Protein AF-A0A7S2H8B3-F1 (afdb_monomer_lite)

Foldseek 3Di:
DPLLVPQPHPPVNVVVLVVVQVVLVLVQWHKDWDKDQPLPPDCVVCPPPPDPSHDDRIDTDIDTDNDDPDPPDDDPPRNPDPVVVPVPVDPDDDPDDPDDPSPDDDDDDDDDDDDDDD

Secondary structure (DSSP, 8-state):
--GGG-TT-HHHHHHHHHHHHHHHHTTTEEEEEEEEE-TTS-GGGGTT-SS-S--SSEEEEEEEEEPPPSTT----------GGGGTTSSPPPTT---SS------------------

Radius of gyration: 22.99 Å; chains: 1; bounding box: 43×40×82 Å

Structure (mmCIF, N/CA/C/O backbone):
data_AF-A0A7S2H8B3-F1
#
_entry.id   AF-A0A7S2H8B3-F1
#
loop_
_atom_site.group_PDB
_atom_site.id
_atom_site.type_symbol
_atom_site.label_atom_id
_atom_site.label_alt_id
_atom_site.label_comp_id
_atom_site.label_asym_id
_atom_site.label_entity_id
_atom_site.label_seq_id
_atom_site.pdbx_PDB_ins_code
_atom_site.Cartn_x
_atom_site.Cartn_y
_atom_site.Cartn_z
_atom_site.occupancy
_atom_site.B_iso_or_equiv
_atom_site.auth_seq_id
_atom_site.auth_comp_id
_atom_site.auth_asym_id
_atom_site.auth_atom_id
_atom_site.pdbx_PDB_model_num
ATOM 1 N N . PHE A 1 1 ? -4.011 7.281 1.977 1.00 58.03 1 PHE A N 1
ATOM 2 C CA . PHE A 1 1 ? -3.223 6.139 1.468 1.00 58.03 1 PHE A CA 1
ATOM 3 C C . PHE A 1 1 ? -1.974 6.668 0.770 1.00 58.03 1 PHE A C 1
ATOM 5 O O . PHE A 1 1 ? -2.116 7.482 -0.134 1.00 58.03 1 PHE A O 1
ATOM 12 N N . PHE A 1 2 ? -0.771 6.298 1.228 1.00 63.47 2 PHE A N 1
ATOM 13 C CA . PHE A 1 2 ? 0.486 6.967 0.843 1.00 63.47 2 PHE A CA 1
ATOM 14 C C . PHE A 1 2 ? 1.600 5.980 0.449 1.00 63.47 2 PHE A C 1
ATOM 16 O O . PHE A 1 2 ? 2.748 6.111 0.860 1.00 63.47 2 PHE A O 1
ATOM 23 N N . ASN A 1 3 ? 1.277 4.986 -0.382 1.00 67.50 3 ASN A N 1
ATOM 24 C CA . ASN A 1 3 ? 2.261 3.988 -0.829 1.00 67.50 3 ASN A CA 1
ATOM 25 C C . ASN A 1 3 ? 3.295 4.540 -1.836 1.00 67.50 3 ASN A C 1
ATOM 27 O O . ASN A 1 3 ? 4.318 3.908 -2.076 1.00 67.50 3 ASN A O 1
ATOM 31 N N . GLY A 1 4 ? 3.077 5.736 -2.396 1.00 67.75 4 GLY A N 1
ATOM 32 C CA . GLY A 1 4 ? 3.977 6.359 -3.380 1.00 67.75 4 GLY A CA 1
ATOM 33 C C . GLY A 1 4 ? 5.313 6.880 -2.827 1.00 67.75 4 GLY A C 1
ATOM 34 O O . GLY A 1 4 ? 6.181 7.245 -3.611 1.00 67.75 4 GLY A O 1
ATOM 35 N N . PHE A 1 5 ? 5.503 6.912 -1.503 1.00 73.25 5 PHE A N 1
ATOM 36 C CA . PHE A 1 5 ? 6.756 7.355 -0.865 1.00 73.25 5 PHE A CA 1
ATOM 37 C C . PHE A 1 5 ? 7.729 6.214 -0.542 1.00 73.25 5 PHE A C 1
ATOM 39 O O . PHE A 1 5 ? 8.794 6.448 0.029 1.00 73.25 5 PHE A O 1
ATOM 46 N N . ALA A 1 6 ? 7.385 4.981 -0.923 1.00 80.19 6 ALA A N 1
ATOM 47 C CA . ALA A 1 6 ? 8.228 3.803 -0.759 1.00 80.19 6 ALA A CA 1
ATOM 48 C C . ALA A 1 6 ? 8.698 3.190 -2.100 1.00 80.19 6 ALA A C 1
ATOM 50 O O . ALA A 1 6 ? 8.709 1.964 -2.220 1.00 80.19 6 ALA A O 1
ATOM 51 N N . PRO A 1 7 ? 9.145 3.981 -3.104 1.00 79.81 7 PRO A N 1
ATOM 52 C CA . PRO A 1 7 ? 9.514 3.450 -4.423 1.00 79.81 7 PRO A CA 1
ATOM 53 C C . PRO A 1 7 ? 10.692 2.464 -4.377 1.00 79.81 7 PRO A C 1
ATOM 55 O O . PRO A 1 7 ? 10.891 1.697 -5.316 1.00 79.81 7 PRO A O 1
ATOM 58 N N . HIS A 1 8 ? 11.484 2.500 -3.299 1.00 85.00 8 HIS A N 1
ATOM 59 C CA . HIS A 1 8 ? 12.737 1.755 -3.147 1.00 85.00 8 HIS A CA 1
ATOM 60 C C . HIS A 1 8 ? 12.769 0.850 -1.906 1.00 85.00 8 HIS A C 1
ATOM 62 O O . HIS A 1 8 ? 13.813 0.287 -1.592 1.00 85.00 8 HIS A O 1
ATOM 68 N N . SER A 1 9 ? 11.664 0.719 -1.164 1.00 88.75 9 SER A N 1
ATOM 69 C CA . SER A 1 9 ? 11.635 -0.082 0.067 1.00 88.75 9 SER A CA 1
ATOM 70 C C . SER A 1 9 ? 10.320 -0.835 0.219 1.00 88.75 9 SER A C 1
ATOM 72 O O . SER A 1 9 ? 9.305 -0.264 0.616 1.00 88.75 9 SER A O 1
ATOM 74 N N . VAL A 1 10 ? 10.360 -2.150 -0.021 1.00 86.69 10 VAL A N 1
ATOM 75 C CA . VAL A 1 10 ? 9.223 -3.051 0.242 1.00 86.69 10 VAL A CA 1
ATOM 76 C C . VAL A 1 10 ? 8.826 -3.019 1.718 1.00 86.69 10 VAL A C 1
ATOM 78 O O . VAL A 1 10 ? 7.644 -3.098 2.036 1.00 86.69 10 VAL A O 1
ATOM 81 N N . PHE A 1 11 ? 9.790 -2.842 2.627 1.00 89.12 11 PHE A N 1
ATOM 82 C CA . PHE A 1 11 ? 9.513 -2.722 4.057 1.00 89.12 11 PHE A CA 1
ATOM 83 C C . PHE A 1 11 ? 8.627 -1.507 4.364 1.00 89.12 11 PHE A C 1
ATOM 85 O O . PHE A 1 11 ? 7.590 -1.654 5.007 1.00 89.12 11 PHE A O 1
ATOM 92 N N . HIS A 1 12 ? 8.984 -0.320 3.860 1.00 88.31 12 HIS A N 1
ATOM 93 C CA . HIS A 1 12 ? 8.162 0.879 4.060 1.00 88.31 12 HIS A CA 1
ATOM 94 C C . HIS A 1 12 ? 6.783 0.728 3.408 1.00 88.31 12 HIS A C 1
ATOM 96 O O . HIS A 1 12 ? 5.782 1.123 3.999 1.00 88.31 12 HIS A O 1
ATOM 102 N N . HIS A 1 13 ? 6.712 0.092 2.236 1.00 88.81 13 HIS A N 1
ATOM 103 C CA . HIS A 1 13 ? 5.438 -0.215 1.587 1.00 88.81 13 HIS A CA 1
ATOM 104 C C . HIS A 1 13 ? 4.551 -1.127 2.440 1.00 88.81 13 HIS A C 1
ATOM 106 O O . HIS A 1 13 ? 3.365 -0.852 2.593 1.00 88.81 13 HIS A O 1
ATOM 112 N N . ALA A 1 14 ? 5.114 -2.174 3.047 1.00 89.56 14 ALA A N 1
ATOM 113 C CA . ALA A 1 14 ? 4.382 -3.064 3.946 1.00 89.56 14 ALA A CA 1
ATOM 114 C C . ALA A 1 14 ? 3.868 -2.327 5.194 1.00 89.56 14 ALA A C 1
ATOM 116 O O . ALA A 1 14 ? 2.719 -2.520 5.589 1.00 89.56 14 ALA A O 1
ATOM 117 N N . VAL A 1 15 ? 4.680 -1.432 5.773 1.00 90.00 15 VAL A N 1
ATOM 118 C CA . VAL A 1 15 ? 4.265 -0.568 6.892 1.00 90.00 15 VAL A CA 1
ATOM 119 C C . VAL A 1 15 ? 3.092 0.328 6.487 1.00 90.00 15 VAL A C 1
ATOM 121 O O . VAL A 1 15 ? 2.103 0.397 7.213 1.00 90.00 15 VAL A O 1
ATOM 124 N N . PHE A 1 16 ? 3.154 0.975 5.320 1.00 89.38 16 PHE A N 1
ATOM 125 C CA . PHE A 1 16 ? 2.061 1.821 4.834 1.00 89.38 16 PHE A CA 1
ATOM 126 C C . PHE A 1 16 ? 0.796 1.030 4.497 1.00 89.38 16 PHE A C 1
ATOM 128 O O . PHE A 1 16 ? -0.303 1.503 4.783 1.00 89.38 16 PHE A O 1
ATOM 135 N N . CYS A 1 17 ? 0.934 -0.183 3.956 1.00 89.81 17 CYS A N 1
ATOM 136 C CA . CYS A 1 17 ? -0.193 -1.091 3.765 1.00 89.81 17 CYS A CA 1
ATOM 137 C C . CYS A 1 17 ? -0.854 -1.412 5.107 1.00 89.81 17 CYS A C 1
ATOM 139 O O . CYS A 1 17 ? -2.060 -1.236 5.240 1.00 89.81 17 CYS A O 1
ATOM 141 N N . ARG A 1 18 ? -0.072 -1.808 6.120 1.00 89.69 18 ARG A N 1
ATOM 142 C CA . ARG A 1 18 ? -0.600 -2.120 7.452 1.00 89.69 18 ARG A CA 1
ATOM 143 C C . ARG A 1 18 ? -1.302 -0.917 8.077 1.00 89.69 18 ARG A C 1
ATOM 145 O O . ARG A 1 18 ? -2.414 -1.066 8.564 1.00 89.69 18 ARG A O 1
ATOM 152 N N . LEU A 1 19 ? -0.692 0.266 8.004 1.00 88.81 19 LEU A N 1
ATOM 153 C CA . LEU A 1 19 ? -1.297 1.504 8.495 1.00 88.81 19 LEU A CA 1
ATOM 154 C C . LEU A 1 19 ? -2.634 1.784 7.798 1.00 88.81 19 LEU A C 1
ATOM 156 O O . LEU A 1 19 ? -3.624 2.065 8.456 1.00 88.81 19 LEU A O 1
ATOM 160 N N . ALA A 1 20 ? -2.688 1.640 6.473 1.00 87.44 20 ALA A N 1
ATOM 161 C CA . ALA A 1 20 ? -3.922 1.831 5.723 1.00 87.44 20 ALA A CA 1
ATOM 162 C C . ALA A 1 20 ? -5.019 0.824 6.105 1.00 87.44 20 ALA A C 1
ATOM 164 O O . ALA A 1 20 ? -6.190 1.185 6.064 1.00 87.44 20 ALA A O 1
ATOM 165 N N . GLN A 1 21 ? -4.665 -0.417 6.457 1.00 88.19 21 GLN A N 1
ATOM 166 C CA . GLN A 1 21 ? -5.643 -1.403 6.926 1.00 88.19 21 GLN A CA 1
ATOM 167 C C . GLN A 1 21 ? -6.271 -0.982 8.246 1.00 88.19 21 GLN A C 1
ATOM 169 O O . GLN A 1 21 ? -7.490 -0.929 8.328 1.00 88.19 21 GLN A O 1
ATOM 174 N N . GLU A 1 22 ? -5.445 -0.639 9.233 1.00 87.75 22 GLU A N 1
ATOM 175 C CA . GLU A 1 22 ? -5.918 -0.184 10.545 1.00 87.75 22 GLU A CA 1
ATOM 176 C C . GLU A 1 22 ? -6.740 1.110 10.415 1.00 87.75 22 GLU A C 1
ATOM 178 O O . GLU A 1 22 ? -7.803 1.238 11.014 1.00 87.75 22 GLU A O 1
ATOM 183 N N . ASP A 1 23 ? -6.301 2.042 9.560 1.00 86.19 23 ASP A N 1
ATOM 184 C CA . ASP A 1 23 ? -7.020 3.288 9.285 1.00 86.19 23 ASP A CA 1
ATOM 185 C C . ASP A 1 23 ? -8.420 3.077 8.726 1.00 86.19 23 ASP A C 1
ATOM 187 O O . ASP A 1 23 ? -9.347 3.813 9.061 1.00 86.19 23 ASP A O 1
ATOM 191 N N . LEU A 1 24 ? -8.565 2.106 7.834 1.00 86.00 24 LEU A N 1
ATOM 192 C CA . LEU A 1 24 ? -9.837 1.817 7.197 1.00 86.00 24 LEU A CA 1
ATOM 193 C C . LEU A 1 24 ? -10.726 0.976 8.115 1.00 86.00 24 LEU A C 1
ATOM 195 O O . LEU A 1 24 ? -11.922 1.248 8.185 1.00 86.00 24 LEU A O 1
ATOM 199 N N . ASP A 1 25 ? -10.152 0.046 8.878 1.00 84.31 25 ASP A N 1
ATOM 200 C CA . ASP A 1 25 ? -10.885 -0.763 9.853 1.00 84.31 25 ASP A CA 1
ATOM 201 C C . ASP A 1 25 ? -11.533 0.113 10.938 1.00 84.31 25 ASP A C 1
ATOM 203 O O . ASP A 1 25 ? -12.725 -0.020 11.213 1.00 84.31 25 ASP A O 1
ATOM 207 N N . GLU A 1 26 ? -10.813 1.124 11.445 1.00 80.44 26 GLU A N 1
ATOM 208 C CA . GLU A 1 26 ? -11.363 2.128 12.372 1.00 80.44 26 GLU A CA 1
ATOM 209 C C . GLU A 1 26 ? -12.545 2.922 11.778 1.00 80.44 26 GLU A C 1
ATOM 211 O O . GLU A 1 26 ? -13.412 3.404 12.512 1.00 80.44 26 GLU A O 1
ATOM 216 N N . LEU A 1 27 ? -12.603 3.059 10.450 1.00 83.75 27 LEU A N 1
ATOM 217 C CA . LEU A 1 27 ? -13.709 3.695 9.725 1.00 83.75 27 LEU A CA 1
ATOM 218 C C . LEU A 1 27 ? -14.855 2.720 9.400 1.00 83.75 27 LEU A C 1
ATOM 220 O O . LEU A 1 27 ? -15.809 3.113 8.727 1.00 83.75 27 LEU A O 1
ATOM 224 N N . GLY A 1 28 ? -14.777 1.466 9.856 1.00 84.81 28 GLY A N 1
ATOM 225 C CA . GLY A 1 28 ? -15.730 0.405 9.523 1.00 84.81 28 GLY A CA 1
ATOM 226 C 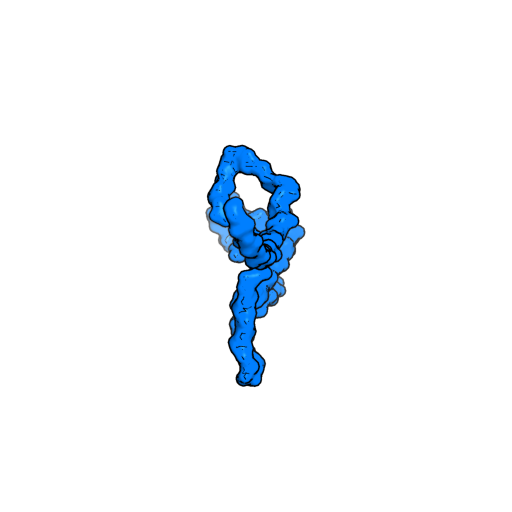C . GLY A 1 28 ? -15.572 -0.128 8.096 1.00 84.81 28 GLY A C 1
ATOM 227 O O . GLY A 1 28 ? -16.510 -0.690 7.530 1.00 84.81 28 GLY A O 1
ATOM 228 N N . LEU A 1 29 ? -14.406 0.083 7.480 1.00 87.69 29 LEU A N 1
ATOM 229 C CA . LEU A 1 29 ? -14.076 -0.381 6.138 1.00 87.69 29 LEU A CA 1
ATOM 230 C C . LEU A 1 29 ? -13.043 -1.499 6.228 1.00 87.69 29 LEU A C 1
ATOM 232 O O . LEU A 1 29 ? -11.865 -1.266 6.493 1.00 87.69 29 LEU A O 1
ATOM 236 N N . ARG A 1 30 ? -13.446 -2.721 5.888 1.00 90.19 30 ARG A N 1
ATOM 237 C CA . ARG A 1 30 ? -12.486 -3.813 5.751 1.00 90.19 30 ARG A CA 1
ATOM 238 C C . ARG A 1 30 ? -11.555 -3.531 4.578 1.00 90.19 30 ARG A C 1
ATOM 240 O O . ARG A 1 30 ? -12.021 -3.278 3.468 1.00 90.19 30 ARG A O 1
ATOM 247 N N . CYS A 1 31 ? -10.249 -3.626 4.799 1.00 92.56 31 CYS A N 1
ATOM 248 C CA . CYS A 1 31 ? -9.247 -3.365 3.772 1.00 92.56 31 CYS A CA 1
ATOM 249 C C . CYS A 1 31 ? -8.310 -4.561 3.573 1.00 92.56 31 CYS A C 1
ATOM 251 O O . CYS A 1 31 ? -7.503 -4.896 4.443 1.00 92.56 31 CYS A O 1
ATOM 253 N N . ASP A 1 32 ? -8.379 -5.177 2.394 1.00 93.00 32 ASP A N 1
ATOM 254 C CA . ASP A 1 32 ? -7.428 -6.214 1.987 1.00 93.00 32 ASP A CA 1
ATOM 255 C C . ASP A 1 32 ? -6.344 -5.629 1.076 1.00 93.00 32 ASP A C 1
ATOM 257 O O . ASP A 1 32 ? -6.555 -4.614 0.415 1.00 93.00 32 ASP A O 1
ATOM 261 N N . MET A 1 33 ? -5.191 -6.291 1.004 1.00 92.50 33 MET A N 1
ATOM 262 C CA . MET A 1 33 ? -4.095 -5.912 0.110 1.00 92.50 33 MET A CA 1
ATOM 263 C C . MET A 1 33 ? -3.993 -6.911 -1.036 1.00 92.50 33 MET A C 1
ATOM 265 O O . MET A 1 33 ? -3.588 -8.055 -0.837 1.00 92.50 33 MET A O 1
ATOM 269 N N . LEU A 1 34 ? -4.362 -6.477 -2.237 1.00 93.44 34 LEU A N 1
ATOM 270 C CA . LEU A 1 34 ? -4.318 -7.299 -3.439 1.00 93.44 34 LEU A CA 1
ATOM 271 C C . LEU A 1 34 ? -2.954 -7.168 -4.127 1.00 93.44 34 LEU A C 1
ATOM 273 O O . LEU A 1 34 ? -2.560 -6.048 -4.457 1.00 93.44 34 LEU A O 1
ATOM 277 N N . PRO A 1 35 ? -2.229 -8.273 -4.371 1.00 92.75 35 PRO A N 1
ATOM 278 C CA . PRO A 1 35 ? -1.005 -8.229 -5.156 1.00 92.75 35 PRO A CA 1
ATOM 279 C C . PRO A 1 35 ? -1.344 -7.989 -6.631 1.00 92.75 35 PRO A C 1
ATOM 281 O O . PRO A 1 35 ? -2.132 -8.718 -7.232 1.00 92.75 35 PRO A O 1
ATOM 284 N N . VAL A 1 36 ? -0.734 -6.965 -7.212 1.00 91.19 36 VAL A N 1
ATOM 285 C CA . VAL A 1 36 ? -0.830 -6.614 -8.629 1.00 91.19 36 VAL A CA 1
ATOM 286 C C . VAL A 1 36 ? 0.545 -6.791 -9.252 1.00 91.19 36 VAL A C 1
ATOM 288 O O . VAL A 1 36 ? 1.522 -6.237 -8.748 1.00 91.19 36 VAL A O 1
ATOM 291 N N . ASP A 1 37 ? 0.623 -7.556 -10.337 1.00 90.69 37 ASP A N 1
ATOM 292 C CA . ASP A 1 37 ? 1.849 -7.694 -11.121 1.00 90.69 37 ASP A CA 1
ATOM 293 C C . ASP A 1 37 ? 2.074 -6.431 -11.964 1.00 90.69 37 ASP A C 1
ATOM 295 O O . ASP A 1 37 ? 1.305 -6.099 -12.866 1.00 90.69 37 ASP A O 1
ATOM 299 N N . VAL A 1 38 ? 3.122 -5.700 -11.606 1.00 87.50 38 VAL A N 1
ATOM 300 C CA . VAL A 1 38 ? 3.613 -4.481 -12.251 1.00 87.50 38 VAL A CA 1
ATOM 301 C C . VAL A 1 38 ? 4.886 -4.772 -13.053 1.00 87.50 38 VAL A C 1
ATOM 303 O O . VAL A 1 38 ? 5.226 -3.999 -13.946 1.00 87.50 38 VAL A O 1
ATOM 306 N N . GLY A 1 39 ? 5.575 -5.886 -12.784 1.00 83.94 39 GLY A N 1
ATOM 307 C CA . GLY A 1 39 ? 6.772 -6.312 -13.513 1.00 83.94 39 GLY A CA 1
ATOM 308 C C . GLY A 1 39 ? 6.480 -6.630 -14.978 1.00 83.94 39 GLY A C 1
ATOM 309 O O . GLY A 1 39 ? 7.315 -6.380 -15.842 1.00 83.94 39 GLY A O 1
ATOM 310 N N . ALA A 1 40 ? 5.260 -7.084 -15.274 1.00 82.38 40 ALA A N 1
ATOM 311 C CA . ALA A 1 40 ? 4.784 -7.285 -16.640 1.00 82.38 40 ALA A CA 1
ATOM 312 C C . ALA A 1 40 ? 4.541 -5.978 -17.428 1.00 82.38 40 ALA A C 1
ATOM 314 O O . ALA A 1 40 ? 4.321 -6.030 -18.640 1.00 82.38 40 ALA A O 1
ATOM 315 N N . LEU A 1 41 ? 4.555 -4.806 -16.776 1.00 80.69 41 LEU A N 1
ATOM 316 C CA . LEU A 1 41 ? 4.403 -3.522 -17.462 1.00 80.69 41 LEU A CA 1
ATOM 317 C C . LEU A 1 41 ? 5.721 -3.163 -18.157 1.00 80.69 41 LEU A C 1
ATOM 319 O O . LEU A 1 41 ? 6.681 -2.751 -17.500 1.00 80.69 41 LEU A O 1
ATOM 323 N N . GLY A 1 42 ? 5.748 -3.313 -19.482 1.00 79.56 42 GLY A N 1
ATOM 324 C CA . GLY A 1 42 ? 6.899 -2.994 -20.325 1.00 79.56 42 GLY A CA 1
ATOM 325 C C . GLY A 1 42 ? 7.364 -1.540 -20.209 1.00 79.56 42 GLY A C 1
ATOM 326 O O . GLY A 1 42 ? 6.667 -0.665 -19.684 1.00 79.56 42 GLY A O 1
ATOM 327 N N . ASP A 1 43 ? 8.570 -1.266 -20.703 1.00 80.56 43 ASP A N 1
ATOM 328 C CA . ASP A 1 43 ? 9.217 0.044 -20.579 1.00 80.56 43 ASP A CA 1
ATOM 329 C C . ASP A 1 43 ? 8.433 1.172 -21.265 1.00 80.56 43 ASP A C 1
ATOM 331 O O . ASP A 1 43 ? 8.538 2.330 -20.855 1.00 80.56 43 ASP A O 1
ATOM 335 N N . GLU A 1 44 ? 7.601 0.855 -22.263 1.00 85.75 44 GLU A N 1
ATOM 336 C CA . GLU A 1 44 ? 6.684 1.794 -22.912 1.00 85.75 44 GLU A CA 1
ATOM 337 C C . GLU A 1 44 ? 5.707 2.459 -21.933 1.00 85.75 44 GLU A C 1
ATOM 339 O O . GLU A 1 44 ? 5.429 3.650 -22.070 1.00 85.75 44 GLU A O 1
ATOM 344 N N . VAL A 1 45 ? 5.247 1.734 -20.906 1.00 84.88 45 VAL A N 1
ATOM 345 C CA . VAL A 1 45 ? 4.326 2.252 -19.877 1.00 84.88 45 VAL A CA 1
ATOM 346 C C . VAL A 1 45 ? 4.980 3.372 -19.065 1.00 84.88 45 VAL A C 1
ATOM 348 O O . VAL A 1 45 ? 4.304 4.261 -18.549 1.00 84.88 45 VAL A O 1
ATOM 351 N N . TRP A 1 46 ? 6.309 3.353 -18.973 1.00 82.69 46 TRP A N 1
ATOM 352 C CA . TRP A 1 46 ? 7.092 4.261 -18.142 1.00 82.69 46 TRP A CA 1
ATOM 353 C C . TRP A 1 46 ? 7.739 5.403 -18.934 1.00 82.69 46 TRP A C 1
ATOM 355 O O . TRP A 1 46 ? 8.407 6.259 -18.345 1.00 82.69 46 TRP A O 1
ATOM 365 N N . GLN A 1 47 ? 7.528 5.459 -20.253 1.00 86.44 47 GLN A N 1
ATOM 366 C CA . GLN A 1 47 ? 8.059 6.521 -21.107 1.00 86.44 47 GLN A CA 1
ATOM 367 C C . GLN A 1 47 ? 7.540 7.894 -20.662 1.00 86.44 47 GLN A C 1
ATOM 369 O O . GLN A 1 47 ? 6.345 8.114 -20.484 1.00 86.44 47 GLN A O 1
ATOM 374 N N . GLY A 1 48 ? 8.460 8.841 -20.466 1.00 85.62 48 GLY A N 1
ATOM 375 C CA . GLY A 1 48 ? 8.143 10.195 -19.996 1.00 85.62 48 GLY A CA 1
ATOM 376 C C . GLY A 1 48 ? 8.018 10.348 -18.473 1.00 85.62 48 GLY A C 1
ATOM 377 O O . GLY A 1 48 ? 7.928 11.478 -17.989 1.00 85.62 48 GLY A O 1
ATOM 378 N N . ILE A 1 49 ? 8.092 9.263 -17.694 1.00 84.62 49 ILE A N 1
ATOM 379 C CA . ILE A 1 49 ? 8.087 9.324 -16.226 1.00 84.62 49 ILE A CA 1
ATOM 380 C C . ILE A 1 49 ? 9.525 9.516 -15.721 1.00 84.62 49 ILE A C 1
ATOM 382 O O . ILE A 1 49 ? 10.343 8.602 -15.759 1.00 84.62 49 ILE A O 1
ATOM 386 N N . ARG A 1 50 ? 9.852 10.720 -15.222 1.00 77.19 50 ARG A N 1
ATOM 387 C CA . ARG A 1 50 ? 11.228 11.069 -14.796 1.00 77.19 50 ARG A CA 1
ATOM 388 C C . ARG A 1 50 ? 11.724 10.279 -13.581 1.00 77.19 50 ARG A C 1
ATOM 390 O O . ARG A 1 50 ? 12.926 10.076 -13.455 1.00 77.19 50 ARG A O 1
ATOM 397 N N . GLN A 1 51 ? 10.824 9.867 -12.689 1.00 78.12 51 GLN A N 1
ATOM 398 C CA . GLN A 1 51 ? 11.128 9.014 -11.539 1.00 78.12 51 GLN A CA 1
ATOM 399 C C . GLN A 1 51 ? 9.964 8.057 -11.312 1.00 78.12 51 GLN A C 1
ATOM 401 O O . GLN A 1 51 ? 8.874 8.477 -10.925 1.00 78.12 51 GLN A O 1
ATOM 406 N N . ARG A 1 52 ? 10.185 6.770 -11.594 1.00 78.50 52 ARG A N 1
ATOM 407 C CA . ARG A 1 52 ? 9.180 5.731 -11.350 1.00 78.50 52 ARG A CA 1
ATOM 408 C C . ARG A 1 52 ? 8.873 5.716 -9.851 1.00 78.50 52 ARG A C 1
ATOM 410 O O . ARG A 1 52 ? 9.769 5.528 -9.033 1.00 78.50 52 ARG A O 1
ATOM 417 N N . TYR A 1 53 ? 7.604 5.914 -9.501 1.00 79.81 53 TYR A N 1
ATOM 418 C CA . TYR A 1 53 ? 7.123 5.894 -8.113 1.00 79.81 53 TYR A CA 1
ATOM 419 C C . TYR A 1 53 ? 7.073 4.471 -7.525 1.00 79.81 53 TYR A C 1
ATOM 421 O O . TYR A 1 53 ? 6.740 4.290 -6.354 1.00 79.81 53 TYR A O 1
ATOM 429 N N . TRP A 1 54 ? 7.394 3.459 -8.337 1.00 86.56 54 TRP A N 1
ATOM 430 C CA . TRP A 1 54 ? 7.453 2.057 -7.959 1.00 86.56 54 TRP A CA 1
ATOM 431 C C . TRP A 1 54 ? 8.497 1.319 -8.802 1.00 86.56 54 TRP A C 1
ATOM 433 O O . TRP A 1 54 ? 8.512 1.478 -10.024 1.00 86.56 54 TRP A O 1
ATOM 443 N N . LEU A 1 55 ? 9.363 0.530 -8.160 1.00 86.31 55 LEU A N 1
ATOM 444 C CA . LEU A 1 55 ? 10.430 -0.228 -8.832 1.00 86.31 55 LEU A CA 1
ATOM 445 C C . LEU A 1 55 ? 10.326 -1.749 -8.664 1.00 86.31 55 LEU A C 1
ATOM 447 O O . LEU A 1 55 ? 11.126 -2.471 -9.250 1.00 86.31 55 LEU A O 1
ATOM 451 N N . PHE A 1 56 ? 9.388 -2.240 -7.854 1.00 89.06 56 PHE A N 1
ATOM 452 C CA . PHE A 1 56 ? 9.238 -3.672 -7.601 1.00 89.06 56 PHE A CA 1
ATOM 453 C C . PHE A 1 56 ? 8.244 -4.309 -8.572 1.00 89.06 56 PHE A C 1
ATOM 455 O O . PHE A 1 56 ? 7.338 -3.649 -9.075 1.00 89.06 56 PHE A O 1
ATOM 462 N N . GLU A 1 57 ? 8.379 -5.614 -8.781 1.00 90.81 57 GLU A N 1
ATOM 463 C CA . GLU A 1 57 ? 7.510 -6.371 -9.689 1.00 90.81 57 GLU A CA 1
ATOM 464 C C . GLU A 1 57 ? 6.075 -6.493 -9.173 1.00 90.81 57 GLU A C 1
ATOM 466 O O . GLU A 1 57 ? 5.142 -6.556 -9.957 1.00 90.81 57 GLU A O 1
ATOM 471 N N . THR A 1 58 ? 5.863 -6.495 -7.857 1.00 90.62 58 THR A N 1
ATOM 472 C CA . THR A 1 58 ? 4.524 -6.610 -7.266 1.00 90.62 58 THR A CA 1
ATOM 473 C C . THR A 1 58 ? 4.158 -5.335 -6.533 1.00 90.62 58 THR A C 1
ATOM 475 O O . THR A 1 58 ? 4.923 -4.867 -5.696 1.00 90.62 58 THR A O 1
ATOM 478 N N . TYR A 1 59 ? 2.971 -4.800 -6.799 1.00 90.19 59 TYR A N 1
ATOM 479 C CA . TYR A 1 59 ? 2.375 -3.698 -6.054 1.00 90.19 59 TYR A CA 1
ATOM 480 C C . TYR A 1 59 ? 1.185 -4.199 -5.240 1.00 90.19 59 TYR A C 1
ATOM 482 O O . TYR A 1 59 ? 0.281 -4.821 -5.783 1.00 90.19 59 TYR A O 1
ATOM 490 N N . TYR A 1 60 ? 1.155 -3.904 -3.941 1.00 91.38 60 TYR A N 1
ATOM 491 C CA . TYR A 1 60 ? 0.004 -4.247 -3.098 1.00 91.38 60 TYR A CA 1
ATOM 492 C C . TYR A 1 60 ? -1.014 -3.104 -3.094 1.00 91.38 60 TYR A C 1
ATOM 494 O O . TYR A 1 60 ? -0.742 -2.025 -2.560 1.00 91.38 60 TYR A O 1
ATOM 502 N N . LEU A 1 61 ? -2.165 -3.350 -3.717 1.00 91.38 61 LEU A N 1
ATOM 503 C CA . LEU A 1 61 ? -3.262 -2.403 -3.880 1.00 91.38 61 LEU A CA 1
ATOM 504 C C . LEU A 1 61 ? -4.316 -2.596 -2.772 1.00 91.38 61 LEU A C 1
ATOM 506 O O . LEU A 1 61 ? -4.803 -3.714 -2.599 1.00 91.38 61 LEU A O 1
ATOM 510 N N . PRO A 1 62 ? -4.719 -1.538 -2.047 1.00 91.12 62 PRO A N 1
ATOM 511 C CA . PRO A 1 62 ? -5.760 -1.618 -1.033 1.00 91.12 62 PRO A CA 1
ATOM 512 C C . PRO A 1 62 ? -7.131 -1.791 -1.684 1.00 91.12 62 PRO A C 1
ATOM 514 O O . PRO A 1 62 ? -7.540 -0.992 -2.527 1.00 91.12 62 PRO A O 1
ATOM 517 N N . LEU A 1 63 ? -7.875 -2.793 -1.235 1.00 92.62 63 LEU A N 1
ATOM 518 C CA . LEU A 1 63 ? -9.283 -2.973 -1.548 1.00 92.62 63 LEU A CA 1
ATOM 519 C C . LEU A 1 63 ? -10.106 -2.735 -0.283 1.00 92.62 63 LEU A C 1
ATOM 521 O O . LEU A 1 63 ? -10.338 -3.655 0.502 1.00 92.62 63 LEU A O 1
ATOM 525 N N . ALA A 1 64 ? -10.552 -1.491 -0.111 1.00 92.94 64 ALA A N 1
ATOM 526 C CA . ALA A 1 64 ? -11.503 -1.112 0.926 1.00 92.94 64 ALA A CA 1
ATOM 527 C C . ALA A 1 64 ? -12.920 -1.558 0.542 1.00 92.94 64 ALA A C 1
ATOM 529 O O . ALA A 1 64 ? -13.389 -1.279 -0.564 1.00 92.94 64 ALA A O 1
ATOM 530 N N . ARG A 1 65 ? -13.620 -2.214 1.464 1.00 92.81 65 ARG A N 1
ATOM 531 C CA . ARG A 1 65 ? -15.023 -2.598 1.324 1.00 92.81 65 ARG A CA 1
ATOM 532 C C . ARG A 1 65 ? -15.796 -2.155 2.552 1.00 92.81 65 ARG A C 1
ATOM 534 O O . ARG A 1 65 ? -15.399 -2.431 3.680 1.00 92.81 65 ARG A O 1
ATOM 541 N N . LEU A 1 66 ? -16.925 -1.504 2.303 1.00 90.81 66 LEU A N 1
ATOM 542 C CA . LEU A 1 66 ? -17.942 -1.313 3.321 1.00 90.81 66 LEU A CA 1
ATOM 543 C C . LEU A 1 66 ? -18.681 -2.642 3.467 1.00 90.81 66 LEU A C 1
ATOM 545 O O . LEU A 1 66 ? -19.410 -3.044 2.558 1.00 90.81 66 LEU A O 1
ATOM 549 N N . GLU A 1 67 ? -18.437 -3.358 4.561 1.00 80.38 67 GLU A N 1
ATOM 550 C CA . GLU A 1 67 ? -19.214 -4.559 4.846 1.00 80.38 67 GLU A CA 1
ATOM 551 C C . GLU A 1 67 ? -20.613 -4.129 5.312 1.00 80.38 67 GLU A C 1
ATOM 553 O O . GLU A 1 67 ? -20.733 -3.266 6.187 1.00 80.38 67 GLU A O 1
ATOM 558 N N . PRO A 1 68 ? -21.691 -4.665 4.711 1.00 69.94 68 PRO A N 1
ATOM 559 C CA . PRO A 1 68 ? -23.024 -4.413 5.224 1.00 69.94 68 PRO A CA 1
ATOM 560 C C . PRO A 1 68 ? -23.107 -4.976 6.649 1.00 69.94 68 PRO A C 1
ATOM 562 O O . PRO A 1 68 ? -22.574 -6.062 6.898 1.00 69.94 68 PRO A O 1
ATOM 565 N N . PRO A 1 69 ? -23.766 -4.272 7.586 1.00 63.41 69 PRO A N 1
ATOM 566 C CA . PRO A 1 69 ? -23.901 -4.759 8.950 1.00 63.41 69 PRO A CA 1
ATOM 567 C C . PRO A 1 69 ? -24.550 -6.142 8.910 1.00 63.41 69 PRO A C 1
ATOM 569 O O . PRO A 1 69 ? -25.583 -6.339 8.261 1.00 63.41 69 PRO A O 1
ATOM 572 N N . ALA A 1 70 ? -23.919 -7.119 9.559 1.00 61.56 70 ALA A N 1
ATOM 573 C CA . ALA A 1 70 ? -24.449 -8.470 9.639 1.00 61.56 70 ALA A CA 1
ATOM 574 C C . ALA A 1 70 ? -25.822 -8.415 10.330 1.00 61.56 70 ALA A C 1
ATOM 576 O O . ALA A 1 70 ? -25.899 -8.171 11.527 1.00 61.56 70 ALA A O 1
ATOM 577 N N . GLY A 1 71 ? -26.894 -8.563 9.542 1.00 59.88 71 GLY A N 1
ATOM 578 C CA . GLY A 1 71 ? -28.293 -8.703 9.960 1.00 59.88 71 GLY A CA 1
ATOM 579 C C . GLY A 1 71 ? -28.698 -8.014 11.270 1.00 59.88 71 GLY A C 1
ATOM 580 O O . GLY A 1 71 ? -28.670 -8.638 12.323 1.00 59.88 71 GLY A O 1
ATOM 581 N N . GLY A 1 72 ? -29.174 -6.768 11.196 1.00 56.97 72 GLY A N 1
ATOM 582 C CA . GLY A 1 72 ? -29.985 -6.144 12.255 1.00 56.97 72 GLY A CA 1
ATOM 583 C C . GLY A 1 72 ? -29.275 -5.776 13.563 1.00 56.97 72 GLY A C 1
ATOM 584 O O . GLY A 1 72 ? -29.953 -5.364 14.501 1.00 56.97 72 GLY A O 1
ATOM 585 N N . ALA A 1 73 ? -27.950 -5.899 13.644 1.00 52.44 73 ALA A N 1
ATOM 586 C CA . ALA A 1 73 ? -27.188 -5.431 14.793 1.00 52.44 73 ALA A CA 1
ATOM 587 C C . ALA A 1 73 ? -26.891 -3.925 14.689 1.00 52.44 73 ALA A C 1
ATOM 589 O O . ALA A 1 73 ? -26.566 -3.411 13.619 1.00 52.44 73 ALA A O 1
ATOM 590 N N . GLU A 1 74 ? -27.058 -3.262 15.831 1.00 55.31 74 GLU A N 1
ATOM 591 C CA . GLU A 1 74 ? -26.801 -1.855 16.141 1.00 55.31 74 GLU A CA 1
ATOM 592 C C . GLU A 1 74 ? -25.567 -1.293 15.411 1.00 55.31 74 GLU A C 1
ATOM 594 O O . GLU A 1 74 ? -24.537 -1.962 15.306 1.00 55.31 74 GLU A O 1
ATOM 599 N N . GLU A 1 75 ? -25.691 -0.064 14.893 1.00 51.91 75 GLU A N 1
ATOM 600 C CA . GLU A 1 75 ? -24.611 0.679 14.233 1.00 51.91 75 GLU A CA 1
ATOM 601 C C . GLU A 1 75 ? -23.351 0.592 15.113 1.00 51.91 75 GLU A C 1
ATOM 603 O O . GLU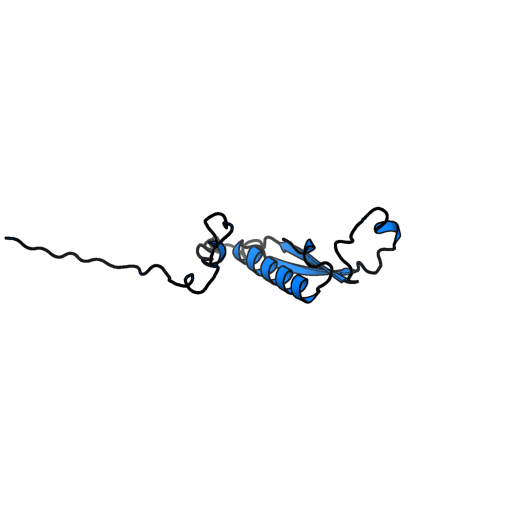 A 1 75 ? -23.423 0.989 16.281 1.00 51.91 75 GLU A O 1
ATOM 608 N N . PRO A 1 76 ? -22.225 0.020 14.630 1.00 52.03 76 PRO A N 1
ATOM 609 C CA . PRO A 1 76 ? -21.060 -0.167 15.479 1.00 52.03 76 PRO A CA 1
ATOM 610 C C . PRO A 1 76 ? -20.673 1.206 16.000 1.00 52.03 76 PRO A C 1
ATOM 612 O O . PRO A 1 76 ? -20.480 2.131 15.208 1.00 52.03 76 PRO A O 1
ATOM 615 N N . ALA A 1 77 ? -20.642 1.348 17.329 1.00 53.22 77 ALA A N 1
ATOM 616 C CA . ALA A 1 77 ? -20.283 2.590 17.990 1.00 53.22 77 ALA A CA 1
ATOM 617 C C . ALA A 1 77 ? -19.008 3.113 17.327 1.00 53.22 77 ALA A C 1
ATOM 619 O O . ALA A 1 77 ? -17.943 2.518 17.497 1.00 53.22 77 ALA A O 1
ATOM 620 N N . ARG A 1 78 ? -19.150 4.168 16.506 1.00 55.03 78 ARG A N 1
ATOM 621 C CA . ARG A 1 78 ? -18.046 4.808 15.783 1.00 55.03 78 ARG A CA 1
ATOM 622 C C . ARG A 1 78 ? -16.883 4.903 16.750 1.00 55.03 78 ARG A C 1
ATOM 624 O O . ARG A 1 78 ? -17.047 5.533 17.796 1.00 55.03 78 ARG A O 1
ATOM 631 N N . ALA A 1 79 ? -15.767 4.252 16.429 1.00 53.56 79 ALA A N 1
ATOM 632 C CA . ALA A 1 79 ? -14.607 4.187 17.302 1.00 53.56 79 ALA A CA 1
ATOM 633 C C . ALA A 1 79 ? -14.186 5.618 17.668 1.00 53.56 79 ALA A C 1
ATOM 635 O O . ALA A 1 79 ? -13.549 6.328 16.894 1.00 53.56 79 ALA A O 1
ATOM 636 N N . SER A 1 80 ? -14.603 6.084 18.846 1.00 58.25 80 SER A N 1
ATOM 637 C CA . SER A 1 80 ? -14.413 7.471 19.270 1.00 58.25 80 SER A CA 1
ATOM 638 C C . SER A 1 80 ? -13.012 7.722 19.822 1.00 58.25 80 SER A C 1
ATOM 640 O O . SER A 1 80 ? -12.700 8.847 20.204 1.00 58.25 80 SER A O 1
ATOM 642 N N . ASN A 1 81 ? -12.137 6.714 19.842 1.00 56.53 81 ASN A N 1
ATOM 643 C CA . ASN A 1 81 ? -10.900 6.759 20.610 1.00 56.53 81 ASN A CA 1
ATOM 644 C C . ASN A 1 81 ? -9.704 6.137 19.876 1.00 56.53 81 ASN A C 1
ATOM 646 O O . ASN A 1 81 ? -9.127 5.158 20.333 1.00 56.53 81 ASN A O 1
ATOM 650 N N . ALA A 1 82 ? -9.247 6.773 18.797 1.00 52.50 82 ALA A N 1
ATOM 651 C CA . ALA A 1 82 ? -7.870 6.611 18.327 1.00 52.50 82 ALA A CA 1
ATOM 652 C C . ALA A 1 82 ? -7.039 7.827 18.776 1.00 52.50 82 ALA A C 1
ATOM 654 O O . ALA A 1 82 ? -6.811 8.775 18.024 1.00 52.50 82 ALA A O 1
ATOM 655 N N . GLY A 1 83 ? -6.610 7.839 20.045 1.00 55.16 83 GLY A N 1
ATOM 656 C CA . GLY A 1 83 ? -5.813 8.930 20.632 1.00 55.16 83 GLY A CA 1
ATOM 657 C C . GLY A 1 83 ? -4.500 9.223 19.888 1.00 55.16 83 GLY A C 1
ATOM 658 O O . GLY A 1 83 ? -4.013 10.350 19.924 1.00 55.16 83 GLY A O 1
ATOM 659 N N . TRP A 1 84 ? -3.978 8.253 19.134 1.00 55.53 84 TRP A N 1
ATOM 660 C CA . TRP A 1 84 ? -2.780 8.402 18.307 1.00 55.53 84 TRP A CA 1
ATOM 661 C C . TRP A 1 84 ? -3.015 9.219 17.018 1.00 55.53 84 TRP A C 1
ATOM 663 O O . TRP A 1 84 ? -2.062 9.769 16.471 1.00 55.53 84 TRP A O 1
ATOM 673 N N . ARG A 1 85 ? -4.274 9.397 16.576 1.00 52.00 85 ARG A N 1
ATOM 674 C CA . ARG A 1 85 ? -4.644 10.281 15.447 1.00 52.00 85 ARG A CA 1
ATOM 675 C C . ARG A 1 85 ? -4.754 11.760 15.810 1.00 52.00 85 ARG A C 1
ATOM 677 O O . ARG A 1 85 ? -4.941 12.595 14.931 1.00 52.00 85 ARG A O 1
ATOM 684 N N . ARG A 1 86 ? -4.623 12.119 17.089 1.00 55.84 86 ARG A N 1
ATOM 685 C CA . ARG A 1 86 ? -4.557 13.523 17.535 1.00 55.84 86 ARG A CA 1
ATOM 686 C C . ARG A 1 86 ? -3.141 14.103 17.411 1.00 55.84 86 ARG A C 1
ATOM 688 O O . ARG A 1 86 ? -2.844 15.122 18.031 1.00 55.84 86 ARG A O 1
ATOM 695 N N . TRP A 1 87 ? -2.262 13.465 16.634 1.00 50.44 87 TRP A N 1
ATOM 696 C CA . TRP A 1 87 ? -0.858 13.843 16.555 1.00 50.44 87 TRP A CA 1
ATOM 697 C C . TRP A 1 87 ? -0.424 14.362 15.170 1.00 50.44 87 TRP A C 1
ATOM 699 O O . TRP A 1 87 ? -0.539 13.626 14.191 1.00 50.44 87 TRP A O 1
ATOM 709 N N . PRO A 1 88 ? 0.144 15.580 15.085 1.00 52.00 88 PRO A N 1
ATOM 710 C CA . PRO A 1 88 ? -0.032 16.689 16.014 1.00 52.00 88 PRO A CA 1
ATOM 711 C C . PRO A 1 88 ? -1.306 17.465 15.649 1.00 52.00 88 PRO A C 1
ATOM 713 O O . PRO A 1 88 ? -1.528 17.854 14.506 1.00 52.00 88 PRO A O 1
ATOM 716 N N . THR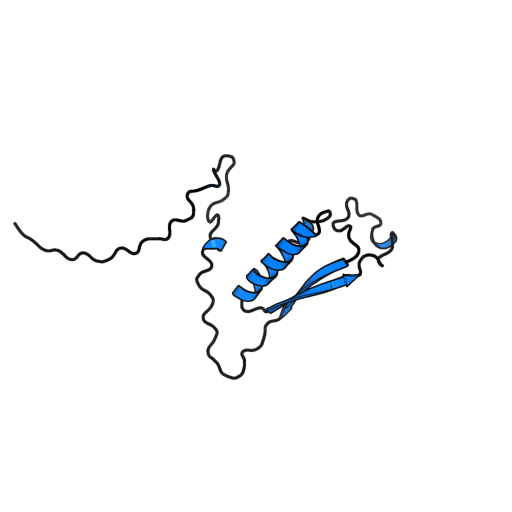 A 1 89 ? -2.150 17.730 16.644 1.00 51.72 89 THR A N 1
ATOM 717 C CA . THR A 1 89 ? -3.295 18.653 16.534 1.00 51.72 89 THR A CA 1
ATOM 718 C C . THR A 1 89 ? -2.878 20.110 16.302 1.00 51.72 89 THR A C 1
ATOM 720 O O . THR A 1 89 ? -3.729 20.952 16.024 1.00 51.72 89 THR A O 1
ATOM 723 N N . ALA A 1 90 ? -1.580 20.414 16.390 1.00 53.62 90 ALA A N 1
ATOM 724 C CA . ALA A 1 90 ? -0.975 21.689 16.028 1.00 53.62 90 ALA A CA 1
ATOM 725 C C . ALA A 1 90 ? -0.046 21.513 14.809 1.00 53.62 90 ALA A C 1
ATOM 727 O O . ALA A 1 90 ? 0.575 20.460 14.669 1.00 53.62 90 ALA A O 1
ATOM 728 N N . PRO A 1 91 ? 0.096 22.523 13.930 1.00 59.16 91 PRO A N 1
ATOM 729 C CA . PRO A 1 91 ? 1.051 22.451 12.828 1.00 59.16 91 PRO A CA 1
ATOM 730 C C . PRO A 1 91 ? 2.472 22.269 13.373 1.00 59.16 91 PRO A C 1
ATOM 732 O O . PRO A 1 91 ? 2.908 23.073 14.199 1.00 59.16 91 PRO A O 1
ATOM 735 N N . VAL A 1 92 ? 3.179 21.238 12.891 1.00 66.62 92 VAL A N 1
ATOM 736 C CA . VAL A 1 92 ? 4.595 21.000 13.215 1.00 66.62 92 VAL A CA 1
ATOM 737 C C . VAL A 1 92 ? 5.404 22.217 12.792 1.00 66.62 92 VAL A C 1
ATOM 739 O O . VAL A 1 92 ? 5.353 22.637 11.632 1.00 66.62 92 VAL A O 1
ATOM 742 N N . ARG A 1 93 ? 6.151 22.788 13.732 1.00 73.38 93 ARG A N 1
ATOM 743 C CA . ARG A 1 93 ? 7.025 23.934 13.498 1.00 73.38 93 ARG A CA 1
ATOM 744 C C . ARG A 1 93 ? 8.473 23.481 13.419 1.00 73.38 93 ARG A C 1
ATOM 746 O O . ARG A 1 93 ? 8.895 22.497 14.024 1.00 73.38 93 ARG A O 1
ATOM 753 N N . VAL A 1 94 ? 9.262 24.246 12.672 1.00 63.09 94 VAL A N 1
ATOM 754 C CA . VAL A 1 94 ? 10.716 24.080 12.655 1.00 63.09 94 VAL A CA 1
ATOM 755 C C . VAL A 1 94 ? 11.238 24.334 14.075 1.00 63.09 94 VAL A C 1
ATOM 757 O O . VAL A 1 94 ? 11.137 25.455 14.569 1.00 63.09 94 VAL A O 1
ATOM 760 N N . GLY A 1 95 ? 11.760 23.287 14.724 1.00 75.81 95 GLY A N 1
ATOM 761 C CA . GLY A 1 95 ? 12.267 23.324 16.103 1.00 75.81 95 GLY A CA 1
ATOM 762 C C . GLY A 1 95 ? 11.499 22.469 17.122 1.00 75.81 95 GLY A C 1
ATOM 763 O O . GLY A 1 95 ? 11.930 22.398 18.271 1.00 75.81 95 GLY A O 1
ATOM 764 N N . ASP A 1 96 ? 10.404 21.804 16.735 1.00 70.00 96 ASP A N 1
ATOM 765 C CA . ASP A 1 96 ? 9.625 20.964 17.655 1.00 70.00 96 ASP A CA 1
ATOM 766 C C . ASP A 1 96 ? 10.408 19.722 18.129 1.00 70.00 96 ASP A C 1
ATOM 768 O O . ASP A 1 96 ? 10.970 18.962 17.337 1.00 70.00 96 ASP A O 1
ATOM 772 N N . ALA A 1 97 ? 10.407 19.480 19.444 1.00 66.81 97 ALA A N 1
ATOM 773 C CA . ALA A 1 97 ? 11.003 18.294 20.056 1.00 66.81 97 ALA A CA 1
ATOM 774 C C . ALA A 1 97 ? 9.992 17.131 20.072 1.00 66.81 97 ALA A C 1
ATOM 776 O O . ALA A 1 97 ? 9.098 17.080 20.914 1.00 66.81 97 ALA A O 1
ATOM 777 N N . LEU A 1 98 ? 10.131 16.177 19.148 1.00 61.03 98 LEU A N 1
ATOM 778 C CA . LEU A 1 98 ? 9.167 15.085 18.922 1.00 61.03 98 LEU A CA 1
ATOM 779 C C . LEU A 1 98 ? 9.337 13.863 19.861 1.00 61.03 98 LEU A C 1
ATOM 781 O O . LEU A 1 98 ? 9.169 12.723 19.441 1.00 61.03 98 LEU A O 1
ATOM 785 N N . GLY A 1 99 ? 9.652 14.072 21.144 1.00 57.66 99 GLY A N 1
ATOM 786 C CA . GLY A 1 99 ? 9.785 12.992 22.139 1.00 57.66 99 GLY A CA 1
ATOM 787 C C . GLY A 1 99 ? 9.649 13.480 23.589 1.00 57.66 99 GLY A C 1
ATOM 788 O O . GLY A 1 99 ? 9.292 14.627 23.841 1.00 57.66 99 GLY A O 1
ATOM 789 N N . PRO A 1 100 ? 9.992 12.659 24.590 1.00 49.31 100 PRO A N 1
ATOM 790 C CA . PRO A 1 100 ? 9.209 11.572 25.195 1.00 49.31 100 PRO A CA 1
ATOM 791 C C . PRO A 1 100 ? 7.967 12.014 26.023 1.00 49.31 100 PRO A C 1
ATOM 793 O O . PRO A 1 100 ? 7.535 11.287 26.912 1.00 49.31 100 PRO A O 1
ATOM 796 N N . ARG A 1 101 ? 7.371 13.195 25.786 1.00 51.81 101 ARG A N 1
ATOM 797 C CA . ARG A 1 101 ? 6.268 13.739 26.622 1.00 51.81 101 ARG A CA 1
ATOM 798 C C . ARG A 1 101 ? 4.825 13.450 26.167 1.00 51.81 101 ARG A C 1
ATOM 800 O O . ARG A 1 101 ? 3.897 13.962 26.781 1.00 51.81 101 ARG A O 1
ATOM 807 N N . VAL A 1 102 ? 4.598 12.648 25.127 1.00 51.06 102 VAL A N 1
ATOM 808 C CA . VAL A 1 102 ? 3.263 12.539 24.488 1.00 51.06 102 VAL A CA 1
ATOM 809 C C . VAL A 1 102 ? 2.339 11.485 25.133 1.00 51.06 102 VAL A C 1
ATOM 811 O O . VAL A 1 102 ? 1.157 11.429 24.820 1.00 51.06 102 VAL A O 1
ATOM 814 N N . CYS A 1 103 ? 2.820 10.691 26.093 1.00 42.09 103 CYS A N 1
ATOM 815 C CA . CYS A 1 103 ? 2.036 9.612 26.715 1.00 4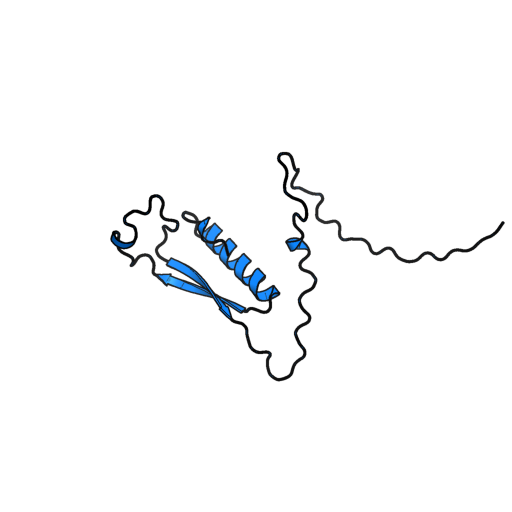2.09 103 CYS A CA 1
ATOM 816 C C . CYS A 1 103 ? 1.456 9.976 28.095 1.00 42.09 103 CYS A C 1
ATOM 818 O O . CYS A 1 103 ? 1.509 9.156 29.008 1.00 42.09 103 CYS A O 1
ATOM 820 N N . ALA A 1 104 ? 0.937 11.189 28.291 1.00 41.56 104 ALA A N 1
ATOM 821 C CA . ALA A 1 104 ? 0.135 11.491 29.479 1.00 41.56 104 ALA A CA 1
ATOM 822 C C . ALA A 1 104 ? -1.346 11.503 29.086 1.00 41.56 104 ALA A C 1
ATOM 824 O O . ALA A 1 104 ? -1.830 12.453 28.472 1.00 41.56 104 ALA A O 1
ATOM 825 N N . SER A 1 105 ? -2.055 10.420 29.409 1.00 44.97 105 SER A N 1
ATOM 826 C CA . SER A 1 105 ? -3.518 10.372 29.368 1.00 44.97 105 SER A CA 1
ATOM 827 C C . SER A 1 105 ? -4.088 11.489 30.251 1.00 44.97 105 SER A C 1
ATOM 829 O O . SER A 1 105 ? -3.508 11.761 31.305 1.00 44.97 105 SER A O 1
ATOM 831 N N . PRO A 1 106 ? -5.217 12.123 29.890 1.00 46.81 106 PRO A N 1
ATOM 832 C CA . PRO A 1 106 ? -5.863 13.070 30.783 1.00 46.81 106 PRO A CA 1
ATOM 833 C C . PRO A 1 106 ? -6.346 12.316 32.026 1.00 46.81 106 PRO A C 1
ATOM 835 O O . PRO A 1 106 ? -7.208 11.442 31.937 1.00 46.81 106 PRO A O 1
ATOM 838 N N . THR A 1 107 ? -5.768 12.630 33.183 1.00 43.03 107 THR A N 1
ATOM 839 C CA . THR A 1 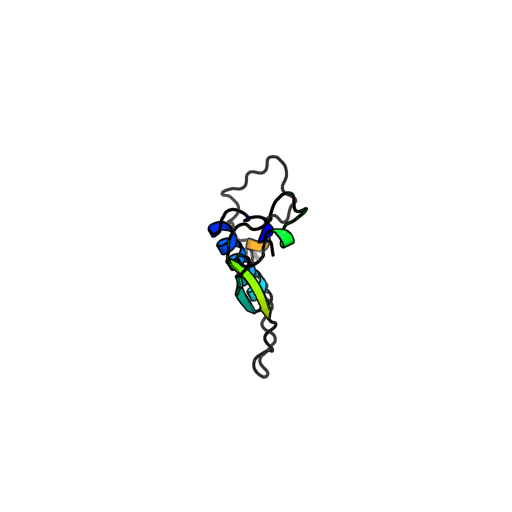107 ? -6.316 12.231 34.475 1.00 43.03 107 THR A CA 1
ATOM 840 C C . THR A 1 107 ? -7.667 12.915 34.630 1.00 43.03 107 THR A C 1
ATOM 842 O O . THR A 1 107 ? -7.759 14.140 34.696 1.00 43.03 107 THR A O 1
ATOM 845 N N . SER A 1 108 ? -8.731 12.118 34.631 1.00 52.03 108 SER A N 1
ATOM 846 C CA . SER A 1 108 ? -10.029 12.535 35.134 1.00 52.03 108 SER A CA 1
ATOM 847 C C . SER A 1 108 ? -9.927 12.675 36.655 1.00 52.03 108 SER A C 1
ATOM 849 O O . SER A 1 108 ? -10.110 11.690 37.364 1.00 52.03 108 SER A O 1
ATOM 851 N N . ASP A 1 109 ? -9.638 13.874 37.145 1.00 43.47 109 ASP A N 1
ATOM 852 C CA . ASP A 1 109 ? -10.024 14.267 38.503 1.00 43.47 109 ASP A CA 1
ATOM 853 C C . ASP A 1 109 ? -11.355 15.022 38.348 1.00 43.47 109 ASP A C 1
ATOM 855 O O . ASP A 1 109 ? -11.432 16.007 37.619 1.00 43.47 109 ASP A O 1
ATOM 859 N N . GLY A 1 110 ? -12.494 14.556 38.857 1.00 40.91 110 GLY A N 1
ATOM 860 C CA . GLY A 1 110 ? -12.680 13.854 40.122 1.00 40.91 110 GLY A CA 1
ATOM 861 C C . GLY A 1 110 ? -13.098 14.893 41.157 1.00 40.91 110 GLY A C 1
ATOM 862 O O . GLY A 1 110 ? -12.281 15.697 41.587 1.00 40.91 110 GLY A O 1
ATOM 863 N N . SER A 1 111 ? -14.393 14.907 41.478 1.00 44.44 111 SER A N 1
ATOM 864 C CA . SER A 1 111 ? -15.051 15.750 42.478 1.00 44.44 111 SER A CA 1
ATOM 865 C C . SER A 1 111 ? -14.228 16.022 43.737 1.00 44.44 111 SER A C 1
ATOM 867 O O . SER A 1 111 ? -13.698 15.097 44.348 1.00 44.44 111 SER A O 1
ATOM 869 N N . ALA A 1 112 ? -14.309 17.260 44.219 1.00 40.75 112 ALA A N 1
ATOM 870 C CA . ALA A 1 112 ? -14.249 17.552 45.644 1.00 40.75 112 ALA A CA 1
ATOM 871 C C . ALA A 1 112 ? -15.282 18.642 45.974 1.00 40.75 112 ALA A C 1
ATOM 873 O O . ALA A 1 112 ? -15.026 19.833 45.811 1.00 40.75 112 ALA A O 1
ATOM 874 N N . ASP A 1 113 ? -16.464 18.196 46.405 1.00 42.75 113 ASP A N 1
ATOM 875 C CA . ASP A 1 113 ? -17.296 18.938 47.354 1.00 42.75 113 ASP A CA 1
ATOM 876 C C . ASP A 1 113 ? -16.514 19.102 48.668 1.00 42.75 113 ASP A C 1
ATOM 878 O O . ASP A 1 113 ? -15.832 18.171 49.107 1.00 42.75 113 ASP A O 1
ATOM 882 N N . GLY A 1 114 ? -16.639 20.256 49.324 1.00 40.31 114 GLY A N 1
ATOM 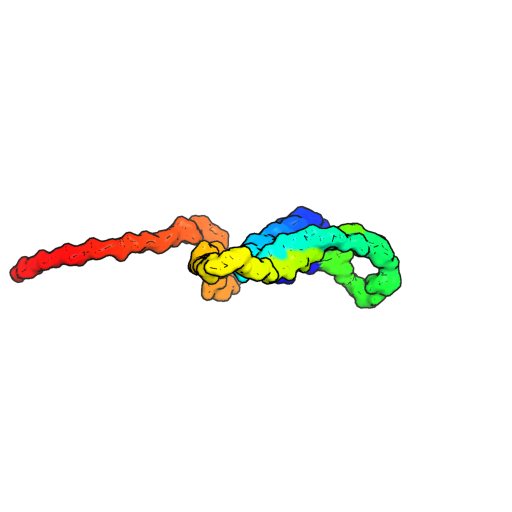883 C CA . GLY A 1 114 ? -16.045 20.487 50.641 1.00 40.31 114 GLY A CA 1
ATOM 884 C C . GLY A 1 114 ? -16.333 21.877 51.205 1.00 40.31 114 GLY A C 1
ATOM 885 O O . GLY A 1 114 ? -15.659 22.843 50.870 1.00 40.31 114 GLY A O 1
ATOM 886 N N . SER A 1 115 ? -17.354 21.931 52.053 1.00 42.25 115 SER A N 1
ATOM 887 C CA . SER A 1 115 ? -17.917 23.055 52.811 1.00 42.25 115 SER A CA 1
ATOM 888 C C . SER A 1 115 ? -17.008 23.650 53.913 1.00 42.25 115 SER A C 1
ATOM 890 O O . SER A 1 115 ? -16.091 22.979 54.380 1.00 42.25 115 SER A O 1
ATOM 892 N N . GLY A 1 116 ? -17.374 24.852 54.398 1.00 35.16 116 GLY A N 1
ATOM 893 C CA . GLY A 1 116 ? -16.966 25.493 55.676 1.00 35.16 116 GLY A CA 1
ATOM 894 C C . GLY A 1 116 ? -16.512 26.952 55.468 1.00 35.16 116 GLY A C 1
ATOM 895 O O . GLY A 1 116 ? -15.523 27.158 54.774 1.00 35.16 116 GLY A O 1
ATOM 896 N N . GLU A 1 117 ? -17.260 28.014 55.828 1.00 39.06 117 GLU A N 1
ATOM 897 C CA . GLU A 1 117 ? -17.481 28.571 57.197 1.00 39.06 117 GLU A CA 1
ATOM 898 C C . GLU A 1 117 ? -16.156 28.600 57.990 1.00 39.06 117 GLU A C 1
ATOM 900 O O . GLU A 1 117 ? -15.529 27.558 58.147 1.00 39.06 117 GLU A O 1
ATOM 905 N N . GLU A 1 118 ? -15.578 29.730 58.415 1.00 35.94 118 GLU A N 1
ATOM 906 C CA . GLU A 1 118 ? -16.074 30.961 59.067 1.00 35.94 118 GLU A CA 1
ATOM 907 C C . GLU A 1 118 ? -15.123 32.146 58.776 1.00 35.94 118 GLU A C 1
ATOM 909 O O . GLU A 1 118 ? -13.906 31.896 58.595 1.00 35.94 118 GLU A O 1
#

Sequence (118 aa):
FFNGFAPHSVFHHAVFCRLAQEDLDELGLRCDMLPVDVGALGDEVWQGIRQRYWLFETYYLPLARLEPPAGGAEEPARASNAGWRRWPTAPVRVGDALGPRVCASPTSDGSADGSGEE

Organism: NCBI:txid327968

pLDDT: mean 71.37, std 18.05, range [35.16, 93.44]